Protein AF-A0A4Q2AYK2-F1 (afdb_monomer)

Sequence (101 aa):
MKQTKQEMAEEYLYKKRQFNAQRMELSDQLSCFRRETEQLVAQVMYLTRNDIWDRAQFYRTIEASVAKVEQAATNYTRYLADKEHDATIEYKRQIAHRYDL

Organism: NCB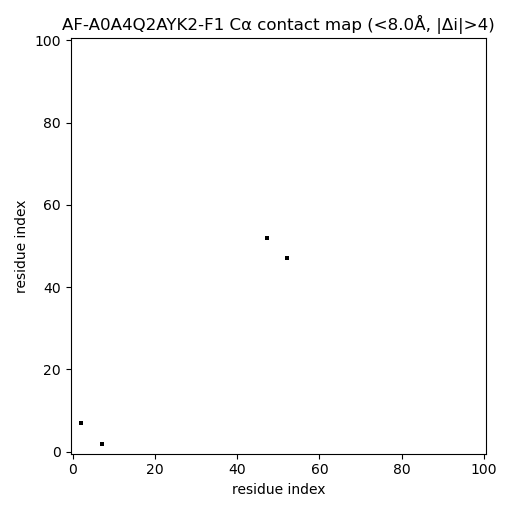I:txid1622

Nearest PDB structures (foldseek):
  6o35-assembly1_B-2  TM=6.134E-01  e=7.919E+00  synthetic construct
  7ey7-assembly1_A  TM=5.230E-01  e=5.505E+00  Escherichia phage T7
  5ip0-assembly1_D  TM=4.510E-01  e=3.826E+00  Aeromonas hydrophila

pLDDT: mean 77.47, std 9.29, range [45.47, 90.75]

Radius of gyration: 22.99 Å; Cα contacts (8 Å, |Δi|>4): 2; chains: 1; bounding box: 42×15×74 Å

Solvent-accessible surface area (backbone atoms only — not comparable to full-atom values): 5740 Å² total; per-residue (Å²): 136,84,81,49,76,64,59,55,52,51,52,50,56,49,51,53,52,52,53,52,52,54,53,51,52,53,52,50,50,51,53,49,53,51,53,53,50,56,49,50,52,52,50,51,51,64,75,45,66,86,54,97,65,65,62,69,60,51,52,52,52,49,54,56,48,52,53,51,52,54,50,50,53,51,52,50,52,49,53,51,51,53,52,53,50,53,53,51,53,51,53,53,48,59,52,54,68,61,72,78,111

Foldseek 3Di:
DDQDPVNVVVVLVVVVVVLVVVLVVVVVVLVVVVVVVVVVVVVVCVVCVPPPDDPVVVVVVVVVVVVVSVVVNVVVVVVVVVVNVVVVVVSVVVVVVVVVD

Mean predicted aligned error: 13.18 Å

Structure (mmCIF, N/CA/C/O backbone):
data_AF-A0A4Q2AYK2-F1
#
_entry.id   AF-A0A4Q2AYK2-F1
#
loop_
_atom_site.group_PDB
_atom_site.id
_atom_site.type_symbol
_atom_site.label_atom_id
_atom_site.label_alt_id
_atom_site.label_comp_id
_atom_site.label_asym_id
_atom_site.label_entity_id
_atom_site.label_seq_id
_atom_site.pdbx_PDB_ins_code
_atom_site.Cartn_x
_atom_site.Cartn_y
_atom_site.Cartn_z
_atom_site.occupancy
_atom_site.B_iso_or_equiv
_atom_site.auth_seq_id
_atom_site.auth_comp_id
_atom_site.auth_asym_id
_atom_site.auth_atom_id
_atom_site.pdbx_PDB_model_num
ATOM 1 N N . MET A 1 1 ? -19.648 10.034 34.244 1.00 45.47 1 MET A N 1
ATOM 2 C CA . MET A 1 1 ? -20.581 9.018 33.702 1.00 45.47 1 MET A CA 1
ATOM 3 C C . MET A 1 1 ? -19.773 7.784 33.328 1.00 45.47 1 MET A C 1
ATOM 5 O O . MET A 1 1 ? -18.750 7.926 32.676 1.00 45.47 1 MET A O 1
ATOM 9 N N . LYS A 1 2 ? -20.157 6.602 33.822 1.00 55.66 2 LYS A N 1
ATOM 10 C CA . LYS A 1 2 ? -19.441 5.328 33.629 1.00 55.66 2 LYS A CA 1
ATOM 11 C C . LYS A 1 2 ? -19.995 4.680 32.338 1.00 55.66 2 LYS A C 1
ATOM 13 O O . LYS A 1 2 ? -21.071 4.103 32.413 1.00 55.66 2 LYS A O 1
ATOM 18 N N . GLN A 1 3 ? -19.295 4.758 31.196 1.00 62.16 3 GLN A N 1
ATOM 19 C CA . GLN A 1 3 ? -19.746 4.182 29.900 1.00 62.16 3 GLN A CA 1
ATOM 20 C C . GLN A 1 3 ? -20.156 2.711 30.037 1.00 62.16 3 GLN A C 1
ATOM 22 O O . GLN A 1 3 ? -19.383 1.931 30.580 1.00 62.16 3 GLN A O 1
ATOM 27 N N . THR A 1 4 ? -21.333 2.272 29.618 1.00 77.88 4 THR A N 1
ATOM 28 C CA . THR A 1 4 ? -21.745 0.869 29.842 1.00 77.88 4 THR A CA 1
ATOM 29 C C . THR A 1 4 ? -20.894 -0.125 29.029 1.00 77.88 4 THR A C 1
ATOM 31 O O . THR A 1 4 ? -20.286 0.224 28.023 1.00 77.88 4 THR A O 1
ATOM 34 N N . LYS A 1 5 ? -20.796 -1.398 29.458 1.00 73.94 5 LYS A N 1
ATOM 35 C CA . LYS A 1 5 ? -20.027 -2.428 28.713 1.00 73.94 5 LYS A CA 1
ATOM 36 C C . LYS A 1 5 ? -20.488 -2.584 27.263 1.00 73.94 5 LYS A C 1
ATOM 38 O O . LYS A 1 5 ? -19.694 -2.941 26.399 1.00 73.94 5 LYS A O 1
ATOM 43 N N . GLN A 1 6 ? -21.766 -2.311 27.043 1.00 75.12 6 GLN A N 1
ATOM 44 C CA . GLN A 1 6 ? -22.428 -2.353 25.755 1.00 75.12 6 GLN A CA 1
ATOM 45 C C . GLN A 1 6 ? -21.922 -1.232 24.838 1.00 75.12 6 GLN A C 1
ATOM 47 O O . GLN A 1 6 ? -21.470 -1.528 23.738 1.00 75.12 6 GLN A O 1
ATOM 52 N N . GLU A 1 7 ? -21.829 0.004 25.341 1.00 81.94 7 GLU A N 1
ATOM 53 C CA . GLU A 1 7 ? -21.235 1.139 24.613 1.00 81.94 7 GLU A CA 1
ATOM 54 C C . GLU A 1 7 ? -19.781 0.861 24.197 1.00 81.94 7 GLU A C 1
ATOM 56 O O . GLU A 1 7 ? -19.395 1.135 23.064 1.00 81.94 7 GLU A O 1
ATOM 61 N N . MET A 1 8 ? -18.974 0.245 25.071 1.00 76.75 8 MET A N 1
ATOM 62 C CA . MET A 1 8 ? -17.581 -0.078 24.726 1.00 76.75 8 MET A CA 1
ATOM 63 C C . MET A 1 8 ? -17.477 -1.174 23.649 1.00 76.75 8 MET A C 1
ATOM 65 O O . MET A 1 8 ? -16.583 -1.135 22.803 1.00 76.75 8 MET A O 1
ATOM 69 N N . ALA A 1 9 ? -18.375 -2.165 23.670 1.00 78.94 9 ALA A N 1
ATOM 70 C CA . ALA A 1 9 ? -18.424 -3.207 22.644 1.00 78.94 9 ALA A CA 1
ATOM 71 C C . ALA A 1 9 ? -18.879 -2.643 21.286 1.00 78.94 9 ALA A C 1
ATOM 73 O O . ALA A 1 9 ? -18.320 -2.998 20.246 1.00 78.94 9 ALA A O 1
ATOM 74 N N . GLU A 1 10 ? -19.851 -1.731 21.296 1.00 85.56 10 GLU A N 1
ATOM 75 C CA . GLU A 1 10 ? -20.315 -1.020 20.104 1.00 85.56 10 GLU A CA 1
ATOM 76 C C . GLU A 1 10 ? -19.213 -0.137 19.508 1.00 85.56 10 GLU A C 1
ATOM 78 O O . GLU A 1 10 ? -18.986 -0.183 18.296 1.00 85.56 10 GLU A O 1
ATOM 83 N N . GLU A 1 11 ? -18.461 0.584 20.345 1.00 83.94 11 GLU A N 1
ATOM 84 C CA . GLU A 1 11 ? -17.329 1.407 19.909 1.00 83.94 11 GLU A CA 1
ATOM 85 C C . GLU A 1 11 ? -16.196 0.555 19.310 1.00 83.94 11 GLU A C 1
ATOM 87 O O . GLU A 1 11 ? -15.636 0.903 18.265 1.00 83.94 11 GLU A O 1
ATOM 92 N N . TYR A 1 12 ? -15.892 -0.602 19.910 1.00 81.81 12 TYR A N 1
ATOM 93 C CA . TYR A 1 12 ? -14.926 -1.555 19.357 1.00 81.81 12 TYR A CA 1
ATOM 94 C C . TYR A 1 12 ? -15.364 -2.077 17.980 1.00 81.81 12 TYR A C 1
ATOM 96 O O . TYR A 1 12 ? -14.588 -2.040 17.021 1.00 81.81 12 TYR A O 1
ATOM 104 N N . LEU A 1 13 ? -16.618 -2.522 17.847 1.00 88.31 13 LEU A N 1
ATOM 105 C CA . LEU A 1 13 ? -17.158 -3.021 16.577 1.00 88.31 13 LEU A CA 1
ATOM 106 C C . LEU A 1 13 ? -17.218 -1.927 15.506 1.00 88.31 13 LEU A C 1
ATOM 108 O O . LEU A 1 13 ? -17.017 -2.203 14.320 1.00 88.31 13 LEU A O 1
ATOM 112 N N . TYR A 1 14 ? -17.496 -0.688 15.906 1.00 88.81 14 TYR A N 1
ATOM 113 C CA . TYR A 1 14 ? -17.450 0.471 15.025 1.00 88.81 14 TYR A CA 1
ATOM 114 C C . TYR A 1 14 ? -16.030 0.713 14.494 1.00 88.81 14 TYR A C 1
ATOM 116 O O . TYR A 1 14 ? -15.826 0.701 13.278 1.00 88.81 14 TYR A O 1
ATOM 124 N N . LYS A 1 15 ? -15.030 0.813 15.382 1.00 84.75 15 LYS A N 1
ATOM 125 C CA . LYS A 1 15 ? -13.622 1.007 14.991 1.00 84.75 15 LYS A CA 1
ATOM 126 C C . LYS A 1 15 ? -13.107 -0.134 14.117 1.00 84.75 15 LYS A C 1
ATOM 128 O O . LYS A 1 15 ? -12.453 0.115 13.110 1.00 84.75 15 LYS A O 1
ATOM 133 N N . LYS A 1 16 ? -13.458 -1.383 14.437 1.00 86.19 16 LYS A N 1
ATOM 134 C CA . LYS A 1 16 ? -13.073 -2.555 13.637 1.00 86.19 16 LYS A CA 1
ATOM 135 C C . LYS A 1 16 ? -13.604 -2.486 12.202 1.00 86.19 16 LYS A C 1
ATOM 137 O O . LYS A 1 16 ? -12.872 -2.777 11.258 1.00 86.19 16 LYS A O 1
ATOM 142 N N . ARG A 1 17 ? -14.865 -2.074 12.023 1.00 90.75 17 ARG A N 1
ATOM 143 C CA . ARG A 1 17 ? -15.451 -1.866 10.687 1.00 90.75 17 ARG A CA 1
ATOM 144 C C . ARG A 1 17 ? -14.738 -0.750 9.928 1.00 90.75 17 ARG A C 1
ATOM 146 O O . ARG A 1 17 ? -14.436 -0.930 8.753 1.00 90.75 17 ARG A O 1
ATOM 153 N N . GLN A 1 18 ? -14.418 0.348 10.608 1.00 90.75 18 GLN A N 1
ATOM 154 C CA . GLN A 1 18 ? -13.689 1.466 10.014 1.00 90.75 18 GLN A CA 1
ATOM 155 C C . GLN A 1 18 ? -12.282 1.054 9.545 1.00 90.75 18 GLN A C 1
ATOM 157 O O . GLN A 1 18 ? -11.910 1.352 8.413 1.00 90.75 18 GLN A O 1
ATOM 162 N N . PHE A 1 19 ? -11.533 0.305 10.361 1.00 85.50 19 PHE A N 1
ATOM 163 C CA . PHE A 1 19 ? -10.209 -0.199 9.979 1.00 85.50 19 PHE A CA 1
ATOM 164 C C . PHE A 1 19 ? -10.260 -1.153 8.783 1.00 85.50 19 PHE A C 1
ATOM 166 O O . PHE A 1 19 ? -9.418 -1.068 7.890 1.00 85.50 19 PHE A O 1
ATOM 173 N N . ASN A 1 20 ? -11.257 -2.040 8.726 1.00 85.94 20 ASN A N 1
ATOM 174 C CA . ASN A 1 20 ? -11.426 -2.925 7.574 1.00 85.94 20 ASN A CA 1
ATOM 175 C C . ASN A 1 20 ? -11.742 -2.151 6.289 1.00 85.94 20 ASN A C 1
ATOM 177 O O . ASN A 1 20 ? -11.178 -2.477 5.246 1.00 85.94 20 ASN A O 1
ATOM 18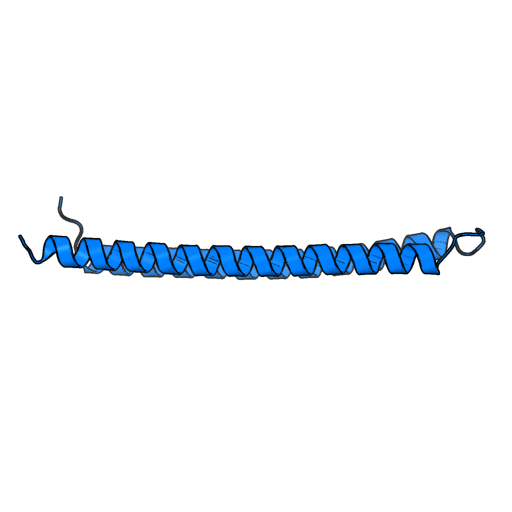1 N N . ALA A 1 21 ? -12.583 -1.115 6.363 1.00 87.62 21 ALA A N 1
ATOM 182 C CA . ALA A 1 21 ? -12.875 -0.258 5.216 1.00 87.62 21 ALA A CA 1
ATOM 183 C C . ALA A 1 21 ? -11.607 0.447 4.701 1.00 87.62 21 ALA A C 1
ATOM 185 O O . ALA A 1 21 ? -11.315 0.378 3.510 1.00 87.62 21 ALA A O 1
ATOM 186 N N . GLN A 1 22 ? -10.797 1.015 5.603 1.00 83.31 22 GLN A N 1
ATOM 187 C CA . GLN A 1 22 ? -9.513 1.641 5.252 1.00 83.31 22 GLN A CA 1
ATOM 188 C C . GLN A 1 22 ? -8.531 0.651 4.613 1.00 83.31 22 GLN A C 1
ATOM 190 O O . GLN A 1 22 ? -7.817 0.990 3.672 1.00 83.31 22 GLN A O 1
ATOM 195 N N . ARG A 1 23 ? -8.503 -0.597 5.095 1.00 80.25 23 ARG A N 1
ATOM 196 C CA . ARG A 1 23 ? -7.685 -1.662 4.501 1.00 80.25 23 ARG A CA 1
ATOM 197 C C . ARG A 1 23 ? -8.090 -1.984 3.065 1.00 80.25 23 ARG A C 1
ATOM 199 O O . ARG A 1 23 ? -7.211 -2.192 2.234 1.00 80.25 23 ARG A O 1
ATOM 206 N N . MET A 1 24 ? -9.393 -2.072 2.792 1.00 87.81 24 MET A N 1
ATOM 207 C CA . MET A 1 24 ? -9.892 -2.341 1.439 1.00 87.81 24 MET A CA 1
ATOM 208 C C . MET A 1 24 ? -9.583 -1.168 0.508 1.00 87.81 24 MET A C 1
ATOM 210 O O . MET A 1 24 ? -9.042 -1.388 -0.569 1.00 87.81 24 MET A O 1
ATOM 214 N N . GLU A 1 25 ? -9.802 0.065 0.967 1.00 88.75 25 GLU A N 1
ATOM 215 C CA . GLU A 1 25 ? -9.479 1.273 0.202 1.00 88.75 25 GLU A CA 1
ATOM 216 C C . GLU A 1 25 ? -7.991 1.339 -0.180 1.00 88.75 25 GLU A C 1
ATOM 218 O O . GLU A 1 25 ? -7.658 1.568 -1.341 1.00 88.75 25 GLU A O 1
ATOM 223 N N . LEU A 1 26 ? -7.084 1.066 0.764 1.00 82.44 26 LEU A N 1
ATOM 224 C CA . LEU A 1 26 ? -5.645 1.025 0.483 1.00 82.44 26 LEU A CA 1
ATOM 225 C C . LEU A 1 26 ? -5.268 -0.085 -0.505 1.00 82.44 26 LEU A C 1
ATOM 227 O O . LEU A 1 26 ? -4.390 0.110 -1.344 1.00 82.44 26 LEU A O 1
ATOM 231 N N . SER A 1 27 ? -5.924 -1.244 -0.424 1.00 82.88 27 SER A N 1
ATOM 232 C CA . SER A 1 27 ? -5.711 -2.348 -1.367 1.00 82.88 27 SER A CA 1
ATOM 233 C C . SER A 1 27 ? -6.141 -1.973 -2.790 1.00 82.88 27 SER A C 1
ATOM 235 O O . SER A 1 27 ? -5.443 -2.296 -3.759 1.00 82.88 27 SER A O 1
ATOM 237 N N . ASP A 1 28 ? -7.262 -1.266 -2.924 1.00 86.25 28 ASP A N 1
ATOM 238 C CA . ASP A 1 28 ? -7.755 -0.782 -4.213 1.00 86.25 28 ASP A CA 1
ATOM 239 C C . ASP A 1 28 ? -6.826 0.297 -4.783 1.00 86.25 28 ASP A C 1
ATOM 241 O O . ASP A 1 28 ? -6.427 0.218 -5.946 1.00 86.25 28 ASP A O 1
ATOM 245 N N . GLN A 1 29 ? -6.387 1.250 -3.952 1.00 81.38 29 GLN A N 1
ATOM 246 C CA . GLN A 1 29 ? -5.411 2.273 -4.344 1.00 81.38 29 GLN A CA 1
ATOM 247 C C . GLN A 1 29 ? -4.093 1.655 -4.827 1.00 81.38 29 GLN A C 1
ATOM 249 O O . GLN A 1 29 ? -3.554 2.077 -5.852 1.00 81.38 29 GLN A O 1
ATOM 254 N N . LEU A 1 30 ? -3.597 0.619 -4.143 1.00 81.81 30 LEU A N 1
ATOM 255 C CA . LEU A 1 30 ? -2.386 -0.101 -4.544 1.00 81.81 30 LEU A CA 1
ATOM 256 C C . LEU A 1 30 ? -2.551 -0.772 -5.916 1.00 81.81 30 LEU A C 1
ATOM 258 O O . LEU A 1 30 ? -1.647 -0.727 -6.754 1.00 81.81 30 LEU A O 1
ATOM 262 N N . SER A 1 31 ? -3.720 -1.369 -6.155 1.00 80.19 31 SER A N 1
ATOM 263 C CA . SER A 1 31 ? -4.047 -2.031 -7.421 1.00 80.19 31 SER A CA 1
ATOM 264 C C . SER A 1 31 ? -4.128 -1.029 -8.576 1.00 80.19 31 SER A C 1
ATOM 266 O O . SER A 1 31 ? -3.579 -1.279 -9.653 1.00 80.19 31 SER A O 1
ATOM 268 N N . CYS A 1 32 ? -4.747 0.133 -8.344 1.00 85.62 32 CYS A N 1
ATOM 269 C CA . CYS A 1 32 ? -4.790 1.233 -9.308 1.00 85.62 32 CYS A CA 1
ATOM 270 C C . CYS A 1 32 ? -3.388 1.770 -9.621 1.00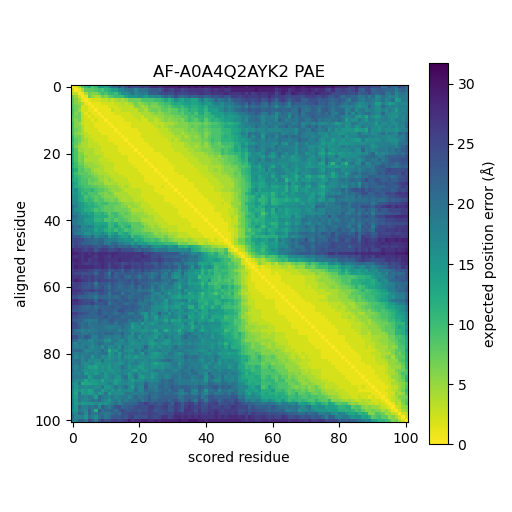 85.62 32 CYS A C 1
ATOM 272 O O . CYS A 1 32 ? -3.017 1.843 -10.791 1.00 85.62 32 CYS A O 1
ATOM 274 N N . PHE A 1 33 ? -2.581 2.051 -8.594 1.00 83.69 33 PHE A N 1
ATOM 275 C CA . PHE A 1 33 ? -1.212 2.546 -8.760 1.00 83.69 33 PHE A CA 1
ATOM 276 C C . PHE A 1 33 ? -0.346 1.593 -9.594 1.00 83.69 33 PHE A C 1
ATOM 278 O O . PHE A 1 33 ? 0.387 2.019 -10.492 1.00 83.69 33 PHE A O 1
ATOM 285 N N . ARG A 1 34 ? -0.456 0.282 -9.338 1.00 80.38 34 ARG A N 1
ATOM 286 C CA . ARG A 1 34 ? 0.247 -0.739 -10.120 1.00 80.38 34 ARG A CA 1
ATOM 287 C C . ARG A 1 34 ? -0.150 -0.682 -11.595 1.00 80.38 34 ARG A C 1
ATOM 289 O O . ARG A 1 34 ? 0.725 -0.640 -12.456 1.00 80.38 34 ARG A O 1
ATOM 296 N N . ARG A 1 35 ? -1.452 -0.634 -11.883 1.00 82.56 35 ARG A N 1
ATOM 297 C CA . ARG A 1 35 ? -1.965 -0.562 -13.257 1.00 82.56 35 ARG A CA 1
ATOM 298 C C . ARG A 1 35 ? -1.501 0.707 -13.979 1.00 82.56 35 ARG A C 1
ATOM 300 O O . ARG A 1 35 ? -1.096 0.630 -15.136 1.00 82.56 35 ARG A O 1
ATOM 307 N N . GLU A 1 36 ? -1.550 1.860 -13.319 1.00 82.50 36 GLU A N 1
ATOM 308 C CA . GLU A 1 36 ? -1.068 3.128 -13.887 1.00 82.50 36 GLU A CA 1
ATOM 309 C C . GLU A 1 36 ? 0.434 3.076 -14.183 1.00 82.50 36 GLU A C 1
ATOM 311 O O . GLU A 1 36 ? 0.874 3.501 -15.252 1.00 82.50 36 GLU A O 1
ATOM 316 N N . THR A 1 37 ? 1.216 2.473 -13.284 1.00 78.81 37 THR A N 1
ATOM 317 C CA . THR A 1 37 ? 2.659 2.280 -13.477 1.00 78.81 37 THR A CA 1
ATOM 318 C C . THR A 1 37 ? 2.948 1.380 -14.679 1.00 78.81 37 THR A C 1
ATOM 320 O O . THR A 1 37 ? 3.793 1.714 -15.509 1.00 78.81 37 THR A O 1
ATOM 323 N N . GLU A 1 38 ? 2.226 0.266 -14.822 1.00 77.25 38 GLU A N 1
ATOM 324 C CA . GLU A 1 38 ? 2.351 -0.638 -15.974 1.00 77.25 38 GLU A CA 1
ATOM 325 C C . GLU A 1 38 ? 2.005 0.072 -17.299 1.00 77.25 38 GLU A C 1
ATOM 327 O O . GLU A 1 38 ? 2.697 -0.106 -18.305 1.00 77.25 38 GLU A O 1
ATOM 332 N N . GLN A 1 39 ? 0.981 0.933 -17.303 1.00 79.19 39 GLN A N 1
ATOM 333 C CA . GLN A 1 39 ? 0.625 1.741 -18.475 1.00 79.19 39 GLN A CA 1
ATOM 334 C C . GLN A 1 39 ? 1.695 2.783 -18.815 1.00 79.19 39 GLN A C 1
ATOM 336 O O . GLN A 1 39 ? 2.051 2.931 -19.986 1.00 79.19 39 GLN A O 1
ATOM 341 N N . LEU A 1 40 ? 2.238 3.476 -17.810 1.00 80.56 40 LEU A N 1
ATOM 342 C CA . LEU A 1 40 ? 3.305 4.456 -18.001 1.00 80.56 40 LEU A CA 1
ATOM 343 C C . LEU A 1 40 ? 4.567 3.791 -18.566 1.00 80.56 40 LEU A C 1
ATOM 345 O O . LEU A 1 40 ? 5.167 4.302 -19.510 1.00 80.56 40 LEU A O 1
ATOM 349 N N . VAL A 1 41 ? 4.929 2.615 -18.046 1.00 79.69 41 VAL A N 1
ATOM 350 C CA . VAL A 1 41 ? 6.017 1.781 -18.575 1.00 79.69 41 VAL A CA 1
ATOM 351 C C . VAL A 1 41 ? 5.804 1.501 -20.062 1.00 79.69 41 VAL A C 1
ATOM 353 O O . VAL A 1 41 ? 6.710 1.729 -20.865 1.00 79.69 41 VAL A O 1
ATOM 356 N N . ALA A 1 42 ? 4.610 1.042 -20.445 1.00 74.81 42 ALA A N 1
ATOM 357 C CA . ALA A 1 42 ? 4.295 0.742 -21.838 1.00 74.81 42 ALA A CA 1
ATOM 358 C C . ALA A 1 42 ? 4.387 1.986 -22.741 1.00 74.81 42 ALA A C 1
ATOM 360 O O . ALA A 1 42 ? 4.912 1.899 -23.852 1.00 74.81 42 ALA A O 1
ATOM 361 N N . GLN A 1 43 ? 3.934 3.149 -22.259 1.00 76.00 43 GLN A N 1
ATOM 362 C CA . GLN A 1 43 ? 4.054 4.421 -22.981 1.00 76.00 43 GLN A CA 1
ATOM 363 C C . GLN A 1 43 ? 5.514 4.839 -23.169 1.00 76.00 43 GLN A C 1
ATOM 365 O O . GLN A 1 43 ? 5.901 5.184 -24.285 1.00 76.00 43 GLN A O 1
ATOM 370 N N . VAL A 1 44 ? 6.338 4.751 -22.119 1.00 75.38 44 VAL A N 1
ATOM 371 C CA . VAL A 1 44 ? 7.780 5.021 -22.213 1.00 75.38 44 VAL A CA 1
ATOM 372 C C . VAL A 1 44 ? 8.413 4.097 -23.248 1.00 75.38 44 VAL A C 1
ATOM 374 O O . VAL A 1 44 ? 9.091 4.587 -24.141 1.00 75.38 44 VAL A O 1
ATOM 377 N N . MET A 1 45 ? 8.122 2.792 -23.213 1.00 70.62 45 MET A N 1
ATOM 378 C CA . MET A 1 45 ? 8.662 1.832 -24.187 1.00 70.62 45 MET A CA 1
ATOM 379 C C . MET A 1 45 ? 8.248 2.126 -25.628 1.00 70.62 45 MET A C 1
ATOM 381 O O . MET A 1 45 ? 9.027 1.899 -26.553 1.00 70.62 45 MET A O 1
ATOM 385 N N . TYR A 1 46 ? 7.014 2.591 -25.832 1.00 71.69 46 TYR A N 1
ATOM 386 C CA . TYR A 1 46 ? 6.528 2.987 -27.148 1.00 71.69 46 TYR A CA 1
ATOM 387 C C . TYR A 1 46 ? 7.267 4.228 -27.666 1.00 71.69 46 TYR A C 1
ATOM 389 O O . TYR A 1 46 ? 7.690 4.247 -28.822 1.00 71.69 46 TYR A O 1
ATOM 397 N N . LEU A 1 47 ? 7.463 5.233 -26.807 1.00 70.38 47 LEU A N 1
ATOM 398 C CA . LEU A 1 47 ? 8.147 6.481 -27.152 1.00 70.38 47 LEU A CA 1
ATOM 399 C C . LEU A 1 47 ? 9.656 6.285 -27.361 1.00 70.38 47 LEU A C 1
ATOM 401 O O . LEU A 1 47 ? 10.225 6.891 -28.263 1.00 70.38 47 LEU A O 1
ATOM 405 N N . THR A 1 48 ? 10.293 5.397 -26.594 1.00 64.75 48 THR A N 1
ATOM 406 C CA . THR A 1 48 ? 11.739 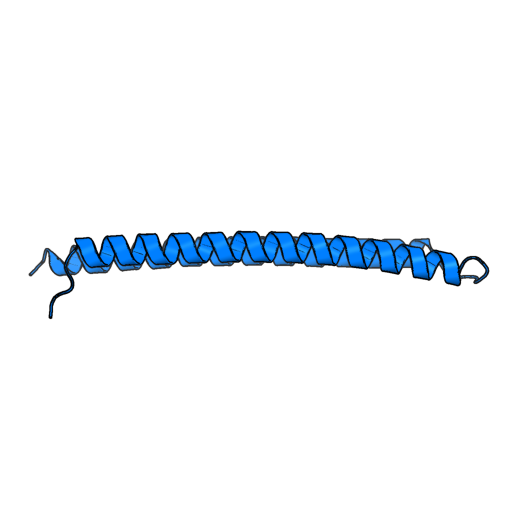5.110 -26.669 1.00 64.75 48 THR A CA 1
ATOM 407 C C . THR A 1 48 ? 12.077 3.939 -27.591 1.00 64.75 48 THR A C 1
ATOM 409 O O . THR A 1 48 ? 13.205 3.447 -27.596 1.00 64.75 48 THR A O 1
ATOM 412 N N . ARG A 1 49 ? 11.123 3.474 -28.410 1.00 64.12 49 ARG A N 1
ATOM 413 C CA . ARG A 1 49 ? 11.260 2.272 -29.255 1.00 64.12 49 ARG A CA 1
ATOM 414 C C . ARG A 1 49 ? 12.451 2.318 -30.226 1.00 64.12 49 ARG A C 1
ATOM 416 O O . ARG A 1 49 ? 12.935 1.253 -30.610 1.00 64.12 49 ARG A O 1
ATOM 423 N N . ASN A 1 50 ? 12.918 3.517 -30.586 1.00 60.91 50 ASN A N 1
ATOM 424 C CA . ASN A 1 50 ? 14.067 3.756 -31.469 1.00 60.91 50 ASN A CA 1
ATOM 425 C C . ASN A 1 50 ? 15.291 4.363 -30.751 1.00 60.91 50 ASN A C 1
ATOM 427 O O . ASN A 1 50 ? 16.297 4.622 -31.407 1.00 60.91 50 ASN A O 1
ATOM 431 N N . ASP A 1 51 ? 15.223 4.575 -29.434 1.00 61.19 51 ASP A N 1
ATOM 432 C CA . ASP A 1 51 ? 16.355 5.034 -28.624 1.00 61.19 51 ASP A CA 1
ATOM 433 C C . ASP A 1 51 ? 17.189 3.843 -28.129 1.00 61.19 51 ASP A C 1
ATOM 435 O O . ASP A 1 51 ? 16.663 2.768 -27.819 1.00 61.19 51 ASP A O 1
ATOM 439 N N . ILE A 1 52 ? 18.508 4.038 -28.014 1.00 61.62 52 ILE A N 1
ATOM 440 C CA . ILE A 1 52 ? 19.466 3.065 -27.455 1.00 61.62 52 ILE A CA 1
ATOM 441 C C . ILE A 1 52 ? 19.329 3.053 -25.925 1.00 61.62 52 ILE A C 1
ATOM 443 O O . ILE A 1 52 ? 20.243 3.418 -25.190 1.00 61.62 52 ILE A O 1
ATOM 447 N N . TRP A 1 53 ? 18.153 2.701 -25.421 1.00 67.62 53 TRP A N 1
ATOM 448 C CA . TRP A 1 53 ? 17.922 2.620 -23.988 1.00 67.62 53 TRP A CA 1
ATOM 449 C C . TRP A 1 53 ? 18.067 1.173 -23.502 1.00 67.62 53 TRP A C 1
ATOM 451 O O . TRP A 1 53 ? 17.608 0.222 -24.148 1.00 67.62 53 TRP A O 1
ATOM 461 N N . ASP A 1 54 ? 18.721 0.993 -22.354 1.00 70.56 54 ASP A N 1
ATOM 462 C CA . ASP A 1 54 ? 18.910 -0.324 -21.749 1.00 70.56 54 ASP A CA 1
ATOM 463 C C . ASP A 1 54 ? 17.602 -0.795 -21.089 1.00 70.56 54 ASP A C 1
ATOM 465 O O . ASP A 1 54 ? 17.342 -0.572 -19.902 1.00 70.56 54 ASP A O 1
ATOM 469 N N . ARG A 1 55 ? 16.770 -1.488 -21.880 1.00 68.00 55 ARG A N 1
ATOM 470 C CA . ARG A 1 55 ? 15.532 -2.135 -21.409 1.00 68.00 55 ARG A CA 1
ATOM 471 C C . ARG A 1 55 ? 15.761 -3.009 -20.179 1.00 68.00 55 ARG A C 1
ATOM 473 O O . ARG A 1 55 ? 14.899 -3.053 -19.305 1.00 68.00 55 ARG A O 1
ATOM 480 N N . ALA A 1 56 ? 16.895 -3.706 -20.097 1.00 69.88 56 ALA A N 1
ATOM 481 C CA . ALA A 1 56 ? 17.178 -4.594 -18.977 1.00 69.88 56 ALA A CA 1
ATOM 482 C C . ALA A 1 56 ? 17.455 -3.801 -17.695 1.00 69.88 56 ALA A C 1
ATOM 484 O O . ALA A 1 56 ? 17.059 -4.222 -16.609 1.00 69.88 56 ALA A O 1
ATOM 485 N N . GLN A 1 57 ? 18.114 -2.644 -17.788 1.00 73.62 57 GLN A N 1
ATOM 486 C CA . GLN A 1 57 ? 18.281 -1.747 -16.643 1.00 73.62 57 GLN A CA 1
ATOM 487 C C . GLN A 1 57 ? 16.934 -1.214 -16.147 1.00 73.62 57 GLN A C 1
ATOM 489 O O . GLN A 1 57 ? 16.676 -1.249 -14.947 1.00 73.62 57 GLN A O 1
ATOM 494 N N . PHE A 1 58 ? 16.049 -0.799 -17.050 1.00 72.19 58 PHE A N 1
ATOM 495 C CA . PHE A 1 58 ? 14.744 -0.285 -16.651 1.00 72.19 58 PHE A CA 1
ATOM 496 C C . PHE A 1 58 ? 13.836 -1.328 -16.010 1.00 72.19 58 PHE A C 1
ATOM 498 O O . PHE A 1 58 ? 13.272 -1.058 -14.952 1.00 72.19 58 PHE A O 1
ATOM 505 N N . TYR A 1 59 ? 13.710 -2.520 -16.603 1.00 74.56 59 TYR A N 1
ATOM 506 C CA . TYR A 1 59 ? 12.900 -3.577 -15.995 1.00 74.56 59 TYR A CA 1
ATOM 507 C C . TYR A 1 59 ? 13.427 -3.947 -14.605 1.00 74.56 59 TYR A C 1
ATOM 509 O O . TYR A 1 59 ? 12.631 -4.055 -13.678 1.00 74.56 59 TYR A O 1
ATOM 517 N N . ARG A 1 60 ? 14.755 -3.994 -14.414 1.00 75.56 60 ARG A N 1
ATOM 518 C CA . ARG A 1 60 ? 15.361 -4.175 -13.082 1.00 75.56 60 ARG A CA 1
ATOM 519 C C . ARG A 1 60 ? 14.982 -3.059 -12.106 1.00 75.56 60 ARG A C 1
ATOM 521 O O . ARG A 1 60 ? 14.702 -3.331 -10.941 1.00 75.56 60 ARG A O 1
ATOM 528 N N . THR A 1 61 ? 14.953 -1.803 -12.555 1.00 74.19 61 THR A N 1
ATOM 529 C CA . THR A 1 61 ? 14.513 -0.672 -11.722 1.00 74.19 61 THR A CA 1
ATOM 530 C C . THR A 1 61 ? 13.032 -0.773 -11.352 1.00 74.19 61 THR A C 1
ATOM 532 O O . THR A 1 61 ? 12.671 -0.491 -10.206 1.00 74.19 61 THR A O 1
ATOM 535 N N . ILE A 1 62 ? 12.177 -1.200 -12.284 1.00 76.31 62 ILE A N 1
ATOM 536 C CA . ILE A 1 62 ? 10.751 -1.423 -12.026 1.00 76.31 62 ILE A CA 1
ATOM 537 C C . ILE A 1 62 ? 10.553 -2.574 -11.038 1.00 76.31 62 ILE A C 1
ATOM 539 O O . ILE A 1 62 ? 9.873 -2.380 -10.036 1.00 76.31 62 ILE A O 1
ATOM 543 N N . GLU A 1 63 ? 11.196 -3.724 -11.241 1.00 76.56 63 GLU A N 1
ATOM 544 C CA . GLU A 1 63 ? 11.125 -4.870 -10.323 1.00 76.56 63 GLU A CA 1
ATOM 545 C C . GLU A 1 63 ? 11.576 -4.496 -8.906 1.00 76.56 63 GLU A C 1
ATOM 547 O O . GLU A 1 63 ? 10.885 -4.788 -7.929 1.00 76.56 63 GLU A O 1
ATOM 552 N N . ALA A 1 64 ? 12.686 -3.761 -8.780 1.00 75.12 64 ALA A N 1
ATOM 553 C CA . ALA A 1 64 ? 13.152 -3.255 -7.491 1.00 75.12 64 ALA A CA 1
ATOM 554 C C . ALA A 1 64 ? 12.153 -2.280 -6.840 1.00 75.12 64 ALA A C 1
ATOM 556 O O . ALA A 1 64 ? 12.060 -2.210 -5.613 1.00 75.12 64 ALA A O 1
ATOM 557 N N . SER A 1 65 ? 11.412 -1.517 -7.645 1.00 70.50 65 SER A N 1
ATOM 558 C CA . SER A 1 65 ? 10.390 -0.589 -7.151 1.00 70.50 65 SER A CA 1
ATOM 559 C C . SER A 1 65 ? 9.136 -1.336 -6.697 1.00 70.50 65 SER A C 1
ATOM 561 O O . SER A 1 65 ? 8.625 -1.049 -5.616 1.00 70.50 65 SER A O 1
ATOM 563 N N . VAL A 1 66 ? 8.698 -2.346 -7.453 1.00 77.12 66 VAL A N 1
ATOM 564 C CA . VAL A 1 66 ? 7.596 -3.244 -7.073 1.00 77.12 66 VAL A CA 1
ATOM 565 C C . VAL A 1 66 ? 7.910 -3.947 -5.752 1.00 77.12 66 VAL A C 1
ATOM 567 O O . VAL A 1 66 ? 7.102 -3.882 -4.830 1.00 77.12 66 VAL A O 1
ATOM 570 N N . ALA A 1 67 ? 9.115 -4.503 -5.599 1.00 78.00 67 ALA A N 1
ATOM 571 C CA . ALA A 1 67 ? 9.526 -5.167 -4.362 1.00 78.00 67 ALA A CA 1
ATOM 572 C C . ALA A 1 67 ? 9.473 -4.232 -3.136 1.00 78.00 67 ALA A C 1
ATOM 574 O O . ALA A 1 67 ? 9.034 -4.633 -2.057 1.00 78.00 67 ALA A O 1
ATOM 575 N N . LYS A 1 68 ? 9.866 -2.959 -3.294 1.00 78.19 68 LYS A N 1
ATOM 576 C CA . LYS A 1 68 ? 9.756 -1.951 -2.222 1.00 78.19 68 LYS A CA 1
ATOM 577 C C . LYS A 1 68 ? 8.304 -1.656 -1.854 1.00 78.19 68 LYS A C 1
ATOM 579 O O . LYS A 1 68 ? 7.996 -1.515 -0.672 1.00 78.19 68 LYS A O 1
ATOM 584 N N . VAL A 1 69 ? 7.423 -1.566 -2.849 1.00 76.50 69 VAL A N 1
ATOM 585 C CA . VA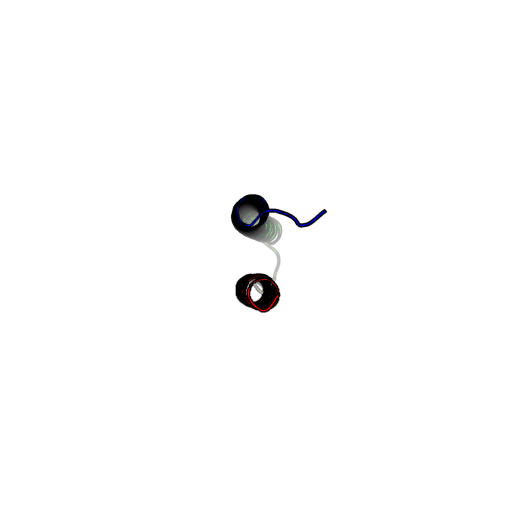L A 1 69 ? 5.987 -1.333 -2.641 1.00 76.50 69 VAL A CA 1
ATOM 586 C C . VAL A 1 69 ? 5.348 -2.517 -1.908 1.00 76.50 69 VAL A C 1
ATOM 588 O O . VAL A 1 69 ? 4.644 -2.316 -0.920 1.00 76.50 69 VAL A O 1
ATOM 591 N N . GLU A 1 70 ? 5.653 -3.750 -2.311 1.00 81.44 70 GLU A N 1
ATOM 592 C CA . GLU A 1 70 ? 5.166 -4.965 -1.642 1.00 81.44 70 GLU A CA 1
ATOM 593 C C . GLU A 1 70 ? 5.672 -5.074 -0.196 1.00 81.44 70 GLU A C 1
ATOM 595 O O . GLU A 1 70 ? 4.915 -5.409 0.725 1.00 81.44 70 GLU A O 1
ATOM 600 N N . GLN A 1 71 ? 6.940 -4.726 0.038 1.00 84.00 71 GLN A N 1
ATOM 601 C CA . GLN A 1 71 ? 7.512 -4.688 1.380 1.00 84.00 71 GLN A CA 1
ATOM 602 C C . GLN A 1 71 ? 6.836 -3.623 2.256 1.00 84.00 71 GLN A C 1
ATOM 604 O O . GLN A 1 71 ? 6.523 -3.890 3.419 1.00 84.00 71 GLN A O 1
ATOM 609 N N . ALA A 1 72 ? 6.563 -2.436 1.708 1.00 75.94 72 ALA A N 1
ATOM 610 C CA . ALA A 1 72 ? 5.839 -1.382 2.412 1.00 75.94 72 ALA A CA 1
ATOM 611 C C . ALA A 1 72 ? 4.407 -1.817 2.766 1.00 75.94 72 ALA A C 1
ATOM 613 O O . ALA A 1 72 ? 3.988 -1.645 3.912 1.00 75.94 72 ALA A O 1
ATOM 614 N N . ALA A 1 73 ? 3.693 -2.456 1.834 1.00 75.75 73 ALA A N 1
ATOM 615 C CA . ALA A 1 73 ? 2.356 -3.000 2.076 1.00 75.75 73 ALA A CA 1
ATOM 616 C C . ALA A 1 73 ? 2.360 -4.073 3.181 1.00 75.75 73 ALA A C 1
ATOM 618 O O . ALA A 1 73 ? 1.498 -4.076 4.066 1.00 75.75 73 ALA A O 1
ATOM 619 N N . THR A 1 74 ? 3.373 -4.943 3.187 1.00 85.00 74 THR A N 1
ATOM 620 C CA . THR A 1 74 ? 3.555 -5.967 4.229 1.00 85.00 74 THR A CA 1
ATOM 621 C C . THR A 1 74 ? 3.810 -5.337 5.598 1.00 85.00 74 THR A C 1
ATOM 623 O O . THR A 1 74 ? 3.165 -5.700 6.583 1.00 85.00 74 THR A O 1
ATOM 626 N N . ASN A 1 75 ? 4.716 -4.358 5.670 1.00 87.06 75 ASN A N 1
ATOM 627 C CA . ASN A 1 75 ? 5.024 -3.644 6.909 1.00 87.06 75 ASN A CA 1
ATOM 628 C C . ASN A 1 75 ? 3.800 -2.901 7.452 1.00 87.06 75 ASN A C 1
ATOM 630 O O . ASN A 1 75 ? 3.538 -2.942 8.653 1.00 87.06 75 ASN A O 1
ATOM 634 N N . TYR A 1 76 ? 3.022 -2.273 6.570 1.00 80.06 76 TYR A N 1
ATOM 635 C CA . TYR A 1 76 ? 1.798 -1.579 6.952 1.00 80.06 76 TYR A CA 1
ATOM 636 C C . TYR A 1 76 ? 0.723 -2.547 7.464 1.00 80.06 76 TYR A C 1
ATOM 638 O O . TYR A 1 76 ? 0.082 -2.291 8.481 1.00 80.06 76 TYR A O 1
ATOM 646 N N . THR A 1 77 ? 0.581 -3.709 6.822 1.00 83.81 77 THR A N 1
ATOM 647 C CA . THR A 1 77 ? -0.326 -4.771 7.285 1.00 83.81 77 THR A CA 1
ATOM 648 C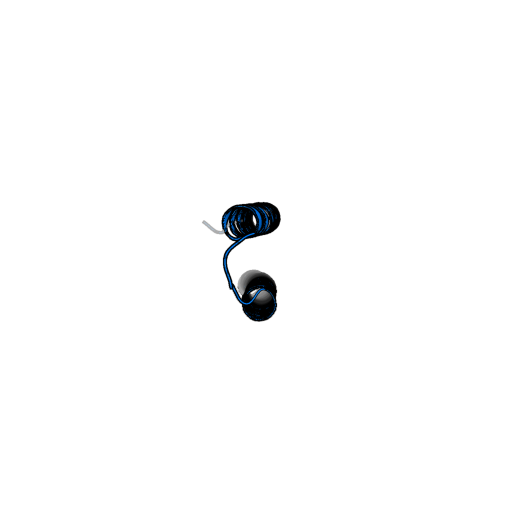 C . THR A 1 77 ? 0.054 -5.258 8.684 1.00 83.81 77 THR A C 1
ATOM 650 O O . THR A 1 77 ? -0.823 -5.420 9.533 1.00 83.81 77 THR A O 1
ATOM 653 N N . ARG A 1 78 ? 1.355 -5.441 8.951 1.00 85.00 78 ARG A N 1
ATOM 654 C CA . ARG A 1 78 ? 1.854 -5.806 10.285 1.00 85.00 78 ARG A CA 1
ATOM 655 C C . ARG A 1 78 ? 1.553 -4.717 11.315 1.00 85.00 78 ARG A C 1
ATOM 657 O O . ARG A 1 78 ? 0.992 -5.024 12.357 1.00 85.00 78 ARG A O 1
ATOM 664 N N . TYR A 1 79 ? 1.835 -3.457 10.987 1.00 85.94 79 TYR A N 1
ATOM 665 C CA . TYR A 1 79 ? 1.532 -2.321 11.859 1.00 85.94 79 TYR A CA 1
ATOM 666 C C . TYR A 1 79 ? 0.049 -2.269 12.262 1.00 85.94 79 TYR A C 1
ATOM 668 O O . TYR A 1 79 ? -0.270 -2.034 13.427 1.00 85.94 79 TYR A O 1
ATOM 676 N N . LEU A 1 80 ? -0.866 -2.519 11.321 1.00 82.06 80 LEU A N 1
ATOM 677 C CA . LEU A 1 80 ? -2.296 -2.565 11.626 1.00 82.06 80 LEU A CA 1
ATOM 678 C C . LEU A 1 80 ? -2.663 -3.729 12.554 1.00 82.06 80 LEU A C 1
ATOM 680 O O . LEU A 1 80 ? -3.472 -3.539 13.461 1.00 82.06 80 LEU A O 1
ATOM 684 N N . ALA A 1 81 ? -2.066 -4.907 12.356 1.00 84.50 81 ALA A N 1
ATOM 685 C CA . ALA A 1 81 ? -2.285 -6.056 13.233 1.00 84.50 81 ALA A CA 1
ATOM 686 C C . ALA A 1 81 ? -1.787 -5.785 14.664 1.00 84.50 81 ALA A C 1
ATOM 688 O O . ALA A 1 81 ? -2.498 -6.078 15.626 1.00 84.50 81 ALA A O 1
ATOM 689 N N . ASP A 1 82 ? -0.618 -5.155 14.804 1.00 86.94 82 ASP A N 1
ATOM 690 C CA . ASP A 1 82 ? -0.065 -4.761 16.105 1.00 86.94 82 ASP A CA 1
ATOM 691 C C . ASP A 1 82 ? -0.983 -3.742 16.802 1.00 86.94 82 ASP A C 1
ATOM 693 O O . ASP A 1 82 ? -1.303 -3.884 17.982 1.00 86.94 82 ASP A O 1
ATOM 697 N N . LYS A 1 83 ? -1.514 -2.761 16.057 1.00 85.12 83 LYS A N 1
ATOM 698 C CA . LYS A 1 83 ? -2.486 -1.793 16.592 1.00 85.12 83 LYS A CA 1
ATOM 699 C C . LYS A 1 83 ? -3.803 -2.432 17.025 1.00 85.12 83 LYS A C 1
ATOM 701 O O . LYS A 1 83 ? -4.362 -2.021 18.043 1.00 85.12 83 LYS A O 1
ATOM 706 N N . GLU A 1 84 ? -4.304 -3.424 16.289 1.00 81.75 84 GLU A N 1
ATOM 707 C CA . GLU A 1 84 ? -5.492 -4.185 16.697 1.00 81.75 84 GLU A CA 1
ATOM 708 C C . GLU A 1 84 ? -5.227 -4.976 17.989 1.00 81.75 84 GLU A C 1
ATOM 710 O O . GLU A 1 84 ? -6.079 -5.016 18.886 1.00 81.75 84 GLU A O 1
ATOM 715 N N . HIS A 1 85 ? -4.034 -5.563 18.119 1.00 86.62 85 HIS A N 1
ATOM 716 C CA . HIS A 1 85 ? -3.620 -6.287 19.317 1.00 86.62 85 HIS A CA 1
ATOM 717 C C . HIS A 1 85 ? -3.529 -5.372 20.547 1.00 86.62 85 HIS A C 1
ATOM 719 O O . HIS A 1 85 ? -4.149 -5.670 21.573 1.00 86.62 85 HIS A O 1
ATOM 725 N N . ASP A 1 86 ? -2.845 -4.232 20.427 1.00 87.69 86 ASP A N 1
ATOM 726 C C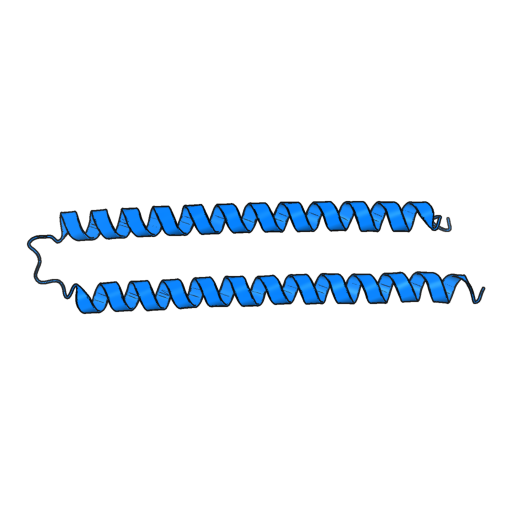A . ASP A 1 86 ? -2.715 -3.236 21.497 1.00 87.69 86 ASP A CA 1
ATOM 727 C C . ASP A 1 86 ? -4.086 -2.735 21.967 1.00 87.69 86 ASP A C 1
ATOM 729 O O . ASP A 1 86 ? -4.378 -2.720 23.166 1.00 87.69 86 ASP A O 1
ATOM 733 N N . ALA A 1 87 ? -4.970 -2.391 21.022 1.00 77.38 87 ALA A N 1
ATOM 734 C CA . ALA A 1 87 ? -6.332 -1.961 21.331 1.00 77.38 87 ALA A CA 1
ATOM 735 C C . ALA A 1 87 ? -7.129 -3.051 22.070 1.00 77.38 87 ALA A C 1
ATOM 737 O O . ALA A 1 87 ? -7.915 -2.756 22.973 1.00 77.38 87 ALA A O 1
ATOM 738 N N . THR A 1 88 ? -6.903 -4.321 21.724 1.00 81.38 88 THR A N 1
ATOM 739 C CA . THR A 1 88 ? -7.544 -5.466 22.383 1.00 81.38 88 THR A CA 1
ATOM 740 C C . THR A 1 88 ? -7.037 -5.663 23.814 1.00 81.38 88 THR A C 1
ATOM 742 O O . THR A 1 88 ? -7.834 -5.955 24.710 1.00 81.38 88 THR A O 1
ATOM 745 N N . ILE A 1 89 ? -5.730 -5.508 24.056 1.00 88.81 89 ILE A N 1
ATOM 746 C CA . ILE A 1 89 ? -5.150 -5.561 25.409 1.00 88.81 89 ILE A CA 1
ATOM 747 C C . ILE A 1 89 ? -5.726 -4.440 26.271 1.00 88.81 89 ILE A C 1
ATOM 749 O O . ILE A 1 89 ? -6.155 -4.690 27.400 1.00 88.81 89 ILE A O 1
ATOM 753 N N . GLU A 1 90 ? -5.759 -3.222 25.737 1.00 82.69 90 GLU A N 1
ATOM 754 C CA . GLU A 1 90 ? -6.238 -2.049 26.460 1.00 82.69 90 GLU A CA 1
ATOM 755 C C . GLU A 1 90 ? -7.717 -2.192 26.846 1.00 82.69 90 GLU A C 1
ATOM 757 O O . GLU A 1 90 ? -8.082 -2.003 28.007 1.00 82.69 90 GLU A O 1
ATOM 762 N N . TYR A 1 91 ? -8.557 -2.668 25.923 1.00 75.38 91 TYR A N 1
ATOM 763 C CA . TYR A 1 91 ? -9.956 -2.991 26.212 1.00 75.38 91 TYR A CA 1
ATOM 764 C C . TYR A 1 91 ? -10.105 -4.021 27.347 1.00 75.38 91 TYR A C 1
ATOM 766 O O . TYR A 1 91 ? -10.902 -3.831 28.270 1.00 75.38 91 TYR A O 1
ATOM 774 N N . LYS A 1 92 ? -9.307 -5.099 27.329 1.00 82.31 92 LYS A N 1
ATOM 775 C CA . LYS A 1 92 ? -9.320 -6.116 28.396 1.00 82.31 92 LYS A CA 1
ATOM 776 C C . LYS A 1 92 ? -8.908 -5.536 29.751 1.00 82.31 92 LYS A C 1
ATOM 778 O O . LYS A 1 92 ? -9.542 -5.860 30.755 1.00 82.31 92 LYS A O 1
ATOM 783 N N . ARG A 1 93 ? -7.892 -4.665 29.787 1.00 83.25 93 ARG A N 1
ATOM 784 C CA . ARG A 1 93 ? -7.464 -3.967 31.013 1.00 83.25 93 ARG A CA 1
ATOM 785 C C . ARG A 1 93 ? -8.569 -3.080 31.569 1.00 83.25 93 ARG A C 1
ATOM 787 O O . ARG A 1 93 ? -8.866 -3.174 32.754 1.00 83.25 93 ARG A O 1
ATOM 794 N N . GLN A 1 94 ? -9.217 -2.281 30.723 1.00 78.38 94 GLN A N 1
ATOM 795 C CA . GLN A 1 94 ? -10.307 -1.393 31.141 1.00 78.38 94 GLN A CA 1
ATOM 796 C C . GLN A 1 94 ? -11.513 -2.158 31.696 1.00 78.38 94 GLN A C 1
ATOM 798 O O . GLN A 1 94 ? -12.171 -1.684 32.622 1.00 78.38 94 GLN A O 1
ATOM 803 N N . ILE A 1 95 ? -11.792 -3.355 31.174 1.00 79.94 95 ILE A N 1
ATOM 804 C CA . ILE A 1 95 ? -12.808 -4.242 31.746 1.00 79.94 95 ILE A CA 1
ATOM 805 C C . ILE A 1 95 ? -12.370 -4.763 33.118 1.00 79.94 95 ILE A C 1
ATOM 807 O O . ILE A 1 95 ? -13.145 -4.641 34.064 1.00 79.94 95 ILE A O 1
ATOM 811 N N . ALA A 1 96 ? -11.162 -5.325 33.232 1.00 74.88 96 ALA A N 1
ATOM 812 C CA . ALA A 1 96 ? -10.655 -5.903 34.479 1.00 74.88 96 ALA A CA 1
ATOM 813 C C . ALA A 1 96 ? -10.622 -4.869 35.615 1.00 74.88 96 ALA A C 1
ATOM 815 O O . ALA A 1 96 ? -11.206 -5.088 36.671 1.00 74.88 96 ALA A O 1
ATOM 816 N N . HIS A 1 97 ? -10.088 -3.676 35.339 1.00 68.56 97 HIS A N 1
ATOM 817 C CA . HIS A 1 97 ? -9.976 -2.596 36.321 1.00 68.56 97 HIS A CA 1
ATOM 818 C C . HIS A 1 97 ? -11.330 -2.090 36.845 1.00 68.56 97 HIS A C 1
ATOM 820 O O . HIS A 1 97 ? -11.407 -1.423 37.873 1.00 68.56 97 HIS A O 1
ATOM 826 N N . ARG A 1 98 ? -12.413 -2.394 36.127 1.00 57.22 98 ARG A N 1
ATOM 827 C CA . ARG A 1 98 ? -13.777 -1.983 36.455 1.00 57.22 98 ARG A CA 1
ATOM 828 C C . ARG A 1 98 ? -14.584 -3.061 37.178 1.00 57.22 98 ARG A C 1
ATOM 830 O O . ARG A 1 98 ? -15.698 -2.766 37.601 1.00 57.22 98 ARG A O 1
ATOM 837 N N . TYR A 1 99 ? -14.054 -4.279 37.267 1.00 56.00 99 TYR A N 1
ATOM 838 C CA . TYR A 1 99 ? -14.586 -5.372 38.083 1.00 56.00 99 TYR A CA 1
ATOM 839 C C . TYR A 1 99 ? -13.896 -5.476 39.456 1.00 56.00 99 TYR A C 1
ATOM 841 O O . TYR A 1 99 ? -14.441 -6.136 40.333 1.00 56.00 99 TYR A O 1
ATOM 849 N N . ASP A 1 100 ? -12.762 -4.790 39.650 1.00 54.34 100 ASP A N 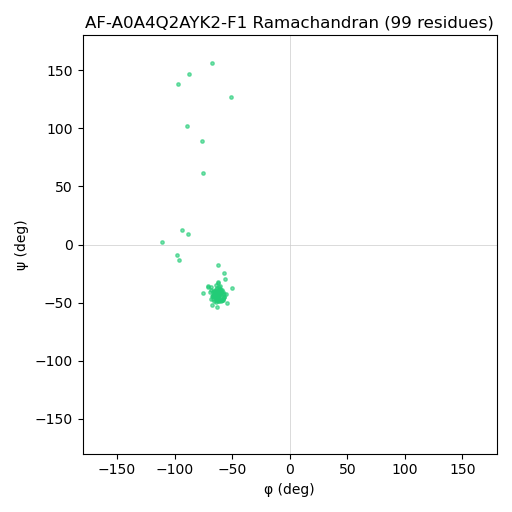1
ATOM 850 C CA . ASP A 1 100 ? -12.041 -4.672 40.932 1.00 54.34 100 ASP A CA 1
ATOM 851 C C . ASP A 1 100 ? -12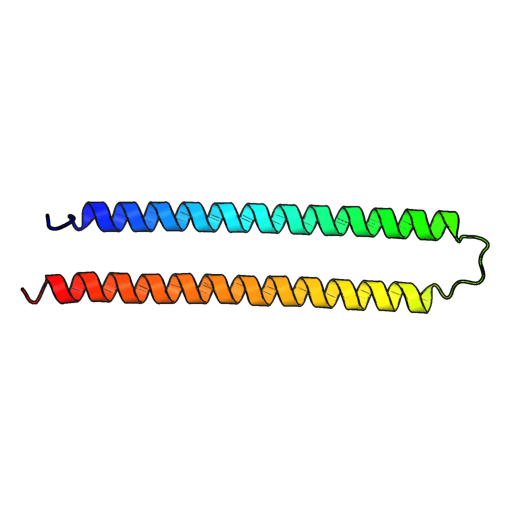.515 -3.477 41.809 1.00 54.34 100 ASP A C 1
ATOM 853 O O . ASP A 1 100 ? -11.889 -3.162 42.822 1.00 54.34 100 ASP A O 1
ATOM 857 N N . LEU A 1 101 ? -13.614 -2.805 41.428 1.00 46.16 101 LEU A N 1
ATOM 858 C CA . LEU A 1 101 ? -14.312 -1.721 42.153 1.00 46.16 101 LEU A CA 1
ATOM 859 C C . LEU A 1 101 ? -15.794 -2.066 42.316 1.00 46.16 101 LEU A C 1
ATOM 861 O O . LEU A 1 101 ? -16.349 -1.749 43.388 1.00 46.16 101 LEU A O 1
#

Secondary structure (DSSP, 8-state):
----HHHHHHHHHHHHHHHHHHHHHHHHHHHHHHHHHHHHHHHHHHHTTTS---HHHHHHHHHHHHHHHHHHHHHHHHHHHHHHHHHHHHHHHHHHTTT--